Protein AF-A0A6S7LQH2-F1 (afdb_monomer)

Solvent-accessible surface area (backbone atoms only — not comparable to full-atom values): 7616 Å² total; per-residue (Å²): 109,76,66,59,51,53,63,61,58,74,65,65,66,91,71,70,66,38,78,51,48,76,85,55,57,55,81,71,47,86,79,43,96,67,54,96,90,60,82,55,52,32,38,32,42,38,46,70,55,36,28,47,53,33,38,42,34,72,71,69,32,61,36,50,78,70,71,58,50,64,55,56,56,50,31,55,54,34,40,76,75,69,67,47,74,76,68,92,87,40,64,72,56,35,55,48,49,53,50,49,16,52,54,45,41,49,66,35,43,36,102,82,72,48,70,50,86,78,73,69,96,48,64,47,79,48,117

Organism: Paramuricea clavata (NCBI:txid317549)

Foldseek 3Di:
DVQLCVLVVVVPDVWPWDWPCQPCPDPCCVVPPDDPPDTDIKIWGWLVRLLVVCCCCPPVNVCVVVVHALQNNVQVVCCVHPNDHDDPPPVVVSVVSVVSSVVSNVVQQDPVRDGDPPPPGDIDIDD

Structure (mmCIF, N/CA/C/O backbone):
data_AF-A0A6S7LQH2-F1
#
_entry.id   AF-A0A6S7LQH2-F1
#
loop_
_atom_site.group_PDB
_atom_site.id
_atom_site.type_symbol
_atom_site.label_atom_id
_atom_site.label_alt_id
_atom_site.label_comp_id
_atom_site.label_asym_id
_atom_site.label_entity_id
_atom_site.label_seq_id
_atom_site.pdbx_PDB_ins_code
_atom_site.Cartn_x
_atom_site.Cartn_y
_atom_site.Cartn_z
_atom_site.occupancy
_atom_site.B_iso_or_equiv
_atom_site.auth_seq_id
_atom_site.auth_comp_id
_atom_site.auth_asym_id
_atom_site.auth_atom_id
_atom_site.pdbx_PDB_model_num
ATOM 1 N N . MET A 1 1 ? 9.274 2.875 14.321 1.00 57.31 1 MET A N 1
ATOM 2 C CA . MET A 1 1 ? 8.583 3.968 13.587 1.00 57.31 1 MET A CA 1
ATOM 3 C C . MET A 1 1 ? 9.535 5.042 13.047 1.00 57.31 1 MET A C 1
ATOM 5 O O . MET A 1 1 ? 9.389 5.362 11.878 1.00 57.31 1 MET A O 1
ATOM 9 N N . SER A 1 2 ? 10.515 5.547 13.821 1.00 65.25 2 SER A N 1
ATOM 10 C CA . SER A 1 2 ? 11.522 6.551 13.379 1.00 65.25 2 SER A CA 1
ATOM 11 C C . SER A 1 2 ? 12.157 6.260 12.010 1.00 65.25 2 SER A C 1
ATOM 13 O O . SER A 1 2 ? 12.248 7.145 11.165 1.00 65.25 2 SER A O 1
ATOM 15 N N . ASP A 1 3 ? 12.573 5.017 11.770 1.00 74.12 3 ASP A N 1
ATOM 16 C CA . ASP A 1 3 ? 13.369 4.701 10.576 1.00 74.12 3 ASP A CA 1
ATOM 17 C C . ASP A 1 3 ? 12.500 4.504 9.329 1.00 74.12 3 ASP A C 1
ATOM 19 O O . ASP A 1 3 ? 12.913 4.848 8.226 1.00 74.12 3 ASP A O 1
ATOM 23 N N . ILE A 1 4 ? 11.246 4.071 9.518 1.00 73.94 4 ILE A N 1
A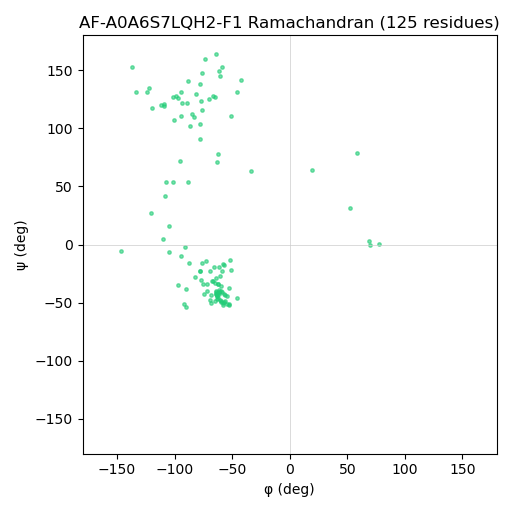TOM 24 C CA . ILE A 1 4 ? 10.221 4.035 8.463 1.00 73.94 4 ILE A CA 1
ATOM 25 C C . ILE A 1 4 ? 9.937 5.457 7.972 1.00 73.94 4 ILE A C 1
ATOM 27 O O . ILE A 1 4 ? 9.911 5.684 6.766 1.00 73.94 4 ILE A O 1
ATOM 31 N N . VAL A 1 5 ? 9.764 6.403 8.905 1.00 72.69 5 VAL A N 1
ATOM 32 C CA . VAL A 1 5 ? 9.515 7.823 8.603 1.00 72.69 5 VAL A CA 1
ATOM 33 C C . VAL A 1 5 ? 10.653 8.373 7.752 1.00 72.69 5 VAL A C 1
ATOM 35 O O . VAL A 1 5 ? 10.414 8.859 6.655 1.00 72.69 5 VAL A O 1
ATOM 38 N N . LYS A 1 6 ? 11.905 8.188 8.191 1.00 74.19 6 LYS A N 1
ATOM 39 C CA . LYS A 1 6 ? 13.084 8.640 7.439 1.00 74.19 6 LYS A CA 1
ATOM 40 C C . LYS A 1 6 ? 13.122 8.054 6.026 1.00 74.19 6 LYS A C 1
ATOM 42 O O . LYS A 1 6 ? 13.275 8.807 5.073 1.00 74.19 6 LYS A O 1
ATOM 47 N N . ILE A 1 7 ? 12.953 6.738 5.871 1.00 75.12 7 ILE A N 1
ATOM 48 C CA . ILE A 1 7 ? 13.009 6.074 4.555 1.00 75.12 7 ILE A CA 1
ATOM 49 C C . ILE A 1 7 ? 11.885 6.566 3.633 1.00 75.12 7 ILE A C 1
ATOM 51 O O . ILE A 1 7 ? 12.132 6.842 2.461 1.00 75.12 7 ILE A O 1
ATOM 55 N N . LEU A 1 8 ? 10.657 6.685 4.143 1.00 74.31 8 LEU A N 1
ATOM 56 C CA . LEU A 1 8 ? 9.503 7.087 3.338 1.00 74.31 8 LEU A CA 1
ATOM 57 C C . LEU A 1 8 ? 9.498 8.590 3.011 1.00 74.31 8 LEU A C 1
ATOM 59 O O . LEU A 1 8 ? 9.095 8.949 1.902 1.00 74.31 8 LEU A O 1
ATOM 63 N N . ASP A 1 9 ? 9.991 9.441 3.914 1.00 70.06 9 ASP A N 1
ATOM 64 C CA . ASP A 1 9 ? 10.060 10.897 3.731 1.00 70.06 9 ASP A CA 1
ATOM 65 C C . ASP A 1 9 ? 11.212 11.331 2.819 1.00 70.06 9 ASP A C 1
ATOM 67 O O . ASP A 1 9 ? 11.079 12.319 2.093 1.00 70.06 9 ASP A O 1
ATOM 71 N N . LEU A 1 10 ? 12.320 10.580 2.797 1.00 58.12 10 LEU A N 1
ATOM 72 C CA . LEU A 1 10 ? 13.503 10.884 1.982 1.00 58.12 10 LEU A CA 1
ATOM 73 C C . LEU A 1 10 ? 13.219 10.961 0.473 1.00 58.12 10 LEU A C 1
ATOM 75 O O . LEU A 1 10 ? 13.976 11.617 -0.239 1.00 58.12 10 LEU A O 1
ATOM 79 N N . GLN A 1 11 ? 12.151 10.331 -0.030 1.00 60.59 11 GLN A N 1
ATOM 80 C CA . GLN A 1 11 ? 11.829 10.355 -1.463 1.00 60.59 11 GLN A CA 1
ATOM 81 C C . GLN A 1 11 ? 10.590 11.170 -1.846 1.00 60.59 11 GLN A C 1
ATOM 83 O O . GLN A 1 11 ? 10.243 11.129 -3.024 1.00 60.59 11 GLN A O 1
ATOM 88 N N . LYS A 1 12 ? 9.937 11.890 -0.908 1.00 57.03 12 LYS A N 1
ATOM 89 C CA . LYS A 1 12 ? 8.738 12.744 -1.129 1.00 57.03 12 LYS A CA 1
ATOM 90 C C . LYS A 1 12 ? 7.978 12.416 -2.424 1.00 57.03 12 LYS A C 1
ATOM 92 O O . LYS A 1 12 ? 7.907 13.219 -3.351 1.00 57.03 12 LYS A O 1
ATOM 97 N N . VAL A 1 13 ? 7.419 11.211 -2.511 1.00 57.81 13 VAL A N 1
ATOM 98 C CA . VAL A 1 13 ? 6.462 10.924 -3.580 1.00 57.81 13 VAL A CA 1
ATOM 99 C C . VAL A 1 13 ? 5.261 11.827 -3.299 1.00 57.81 13 VAL A C 1
ATOM 101 O O . VAL A 1 13 ? 4.779 11.838 -2.165 1.00 57.81 13 VAL A O 1
ATOM 104 N N . GLU A 1 14 ? 4.814 12.618 -4.281 1.00 53.12 14 GLU A N 1
ATOM 105 C CA . GLU A 1 14 ? 3.592 13.438 -4.206 1.00 53.12 14 GLU A CA 1
ATOM 106 C C . GLU A 1 14 ? 2.372 12.513 -4.023 1.00 53.12 14 GLU A C 1
ATOM 108 O O . GLU A 1 14 ? 1.665 12.123 -4.956 1.00 53.12 14 GLU A O 1
ATOM 113 N N . ASN A 1 15 ? 2.193 12.049 -2.790 1.00 56.31 15 ASN A N 1
ATOM 114 C CA . ASN A 1 15 ? 1.330 10.938 -2.437 1.00 56.31 15 ASN A CA 1
ATOM 115 C C . ASN A 1 15 ? -0.087 11.444 -2.200 1.00 56.31 15 ASN A C 1
ATOM 117 O O . ASN A 1 15 ? -0.423 11.926 -1.125 1.00 56.31 15 ASN A O 1
ATOM 121 N N . HIS A 1 16 ? -0.944 11.240 -3.191 1.00 65.44 16 HIS A N 1
ATOM 122 C CA . HIS A 1 16 ? -2.384 11.426 -3.066 1.00 65.44 16 HIS A CA 1
ATOM 123 C C . HIS A 1 16 ? -3.035 10.125 -2.573 1.00 65.44 16 HIS A C 1
ATOM 125 O O . HIS A 1 16 ? -3.923 9.585 -3.236 1.00 65.44 16 HIS A O 1
ATOM 131 N N . ILE A 1 17 ? -2.565 9.562 -1.451 1.00 70.44 17 ILE A N 1
ATOM 132 C CA . ILE A 1 17 ? -3.372 8.538 -0.775 1.00 70.44 17 ILE A CA 1
ATOM 133 C C . ILE A 1 17 ? -4.611 9.252 -0.253 1.00 70.44 17 ILE A C 1
ATOM 135 O O . ILE A 1 17 ? -4.514 10.291 0.392 1.00 70.44 17 ILE A O 1
ATOM 139 N N . GLN A 1 18 ? -5.780 8.718 -0.575 1.00 70.94 18 GLN A N 1
ATOM 140 C CA . GLN A 1 18 ? -7.050 9.306 -0.174 1.00 70.94 18 GLN A CA 1
ATOM 141 C C . GLN A 1 18 ? -7.859 8.267 0.581 1.00 70.94 18 GLN A C 1
ATOM 143 O O . GLN A 1 18 ? -8.029 7.139 0.119 1.00 70.94 18 GLN A O 1
ATOM 148 N N . VAL A 1 19 ? -8.394 8.650 1.733 1.00 67.62 19 VAL A N 1
ATOM 149 C CA . VAL A 1 19 ? -9.446 7.870 2.380 1.00 67.62 19 VAL A CA 1
ATOM 150 C C . VAL A 1 19 ? -10.757 8.287 1.730 1.00 67.62 19 VAL A C 1
ATOM 152 O O . VAL A 1 19 ? -11.208 9.423 1.865 1.00 67.62 19 VAL A O 1
ATOM 155 N N . VAL A 1 20 ? -11.341 7.385 0.951 1.00 64.19 20 VAL A N 1
ATOM 156 C CA . VAL A 1 20 ? -12.622 7.619 0.300 1.00 64.19 20 VAL A CA 1
ATOM 157 C C . VAL A 1 20 ? -13.727 7.280 1.274 1.00 64.19 20 VAL A C 1
ATOM 159 O O . VAL A 1 20 ? -13.960 6.118 1.599 1.00 64.19 20 VAL A O 1
ATOM 162 N N . ASN A 1 21 ? -14.410 8.352 1.656 1.00 58.56 21 ASN A N 1
ATOM 163 C CA . ASN A 1 21 ? -15.718 8.384 2.279 1.00 58.56 21 ASN A CA 1
ATOM 164 C C . ASN A 1 21 ? -15.829 7.611 3.606 1.00 58.56 21 ASN A C 1
ATOM 166 O O . ASN A 1 21 ? -16.414 6.530 3.638 1.00 58.56 21 ASN A O 1
ATOM 170 N N . PRO A 1 22 ? -15.346 8.185 4.724 1.00 53.53 22 PRO A N 1
ATOM 171 C CA . PRO A 1 22 ? -15.585 7.621 6.055 1.00 53.53 22 PRO A CA 1
ATOM 172 C C . PRO A 1 22 ? -17.081 7.572 6.427 1.00 53.53 22 PRO A C 1
ATOM 174 O O . PRO A 1 22 ? -17.464 6.797 7.295 1.00 53.53 22 PRO A O 1
ATOM 177 N N . ASN A 1 23 ? -17.930 8.359 5.750 1.00 49.78 23 ASN A N 1
ATOM 178 C CA . ASN A 1 23 ? -19.370 8.456 6.016 1.00 49.78 23 ASN A CA 1
ATOM 179 C C . ASN A 1 23 ? -20.227 7.531 5.131 1.00 49.78 23 ASN A C 1
ATOM 181 O O . ASN A 1 23 ? -21.418 7.372 5.388 1.00 49.78 23 ASN A O 1
ATOM 185 N N . GLN A 1 24 ? -19.648 6.901 4.102 1.00 48.88 24 GLN A N 1
ATOM 186 C CA . GLN A 1 24 ? -20.276 5.782 3.395 1.00 48.88 24 GLN A CA 1
ATOM 187 C C . GLN A 1 24 ? -19.749 4.480 3.993 1.00 48.88 24 GLN A C 1
ATOM 189 O O . GLN A 1 24 ? -18.996 3.742 3.357 1.00 48.88 24 GLN A O 1
ATOM 194 N N . CYS A 1 25 ? -20.188 4.169 5.215 1.00 48.94 25 CYS A N 1
ATOM 195 C CA . CYS A 1 25 ? -20.267 2.776 5.634 1.00 48.94 25 CYS A CA 1
ATOM 196 C C . CYS A 1 25 ? -21.038 2.043 4.533 1.00 48.94 25 CYS A C 1
ATOM 198 O O . CYS A 1 25 ? -22.211 2.331 4.297 1.00 48.94 25 CYS A O 1
ATOM 200 N N . LEU A 1 26 ? -20.345 1.186 3.778 1.00 48.72 26 LEU A N 1
ATOM 201 C CA . LEU A 1 26 ? -20.924 0.446 2.662 1.00 48.72 26 LEU A CA 1
ATOM 202 C C . LEU A 1 26 ? -22.266 -0.142 3.117 1.00 48.72 26 LEU A C 1
ATOM 204 O O . LEU A 1 26 ? -22.311 -0.811 4.143 1.00 48.72 26 LEU A O 1
ATOM 208 N N . ASN A 1 27 ? -23.342 0.034 2.343 1.00 43.25 27 ASN A N 1
ATOM 209 C CA . ASN A 1 27 ? -24.651 -0.601 2.601 1.00 43.25 27 ASN A CA 1
ATOM 210 C C . ASN A 1 27 ? -24.558 -2.134 2.797 1.00 43.25 27 ASN A C 1
ATOM 212 O O . ASN A 1 27 ? -25.492 -2.772 3.273 1.00 43.25 27 ASN A O 1
ATOM 216 N N . TYR A 1 28 ? -23.414 -2.734 2.456 1.00 44.41 28 TYR A N 1
ATOM 217 C CA . TYR A 1 28 ? -23.050 -4.119 2.738 1.00 44.41 28 TYR A CA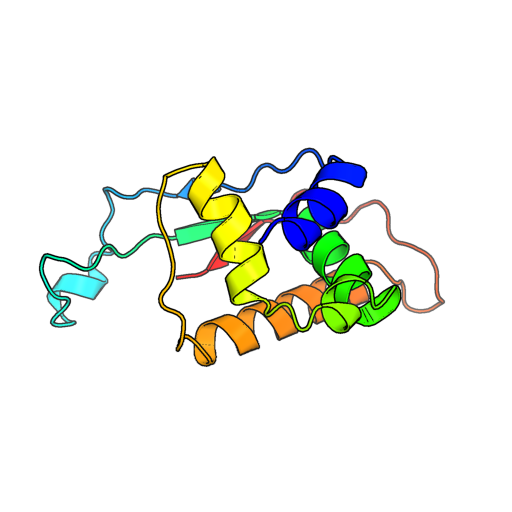 1
ATOM 218 C C . TYR A 1 28 ? -22.873 -4.437 4.243 1.00 44.41 28 TYR A C 1
ATOM 220 O O . TYR A 1 28 ? -22.953 -5.599 4.636 1.00 44.41 28 TYR A O 1
ATOM 228 N N . VAL A 1 29 ? -22.676 -3.420 5.090 1.00 45.66 29 VAL A N 1
ATOM 229 C CA . VAL A 1 29 ? -22.461 -3.532 6.546 1.00 45.66 29 VAL A CA 1
ATOM 230 C C . VAL A 1 29 ? -23.762 -3.771 7.311 1.00 45.66 29 VAL A C 1
ATOM 232 O O . VAL A 1 29 ? -23.732 -4.418 8.347 1.00 45.66 29 VAL A O 1
ATOM 235 N N . GLY A 1 30 ? -24.932 -3.411 6.769 1.00 46.19 30 GLY A N 1
ATOM 236 C CA . GLY A 1 30 ? -26.211 -3.804 7.382 1.00 46.19 30 GLY A CA 1
ATOM 237 C C . GLY A 1 30 ? -26.375 -5.328 7.537 1.00 46.19 30 GLY A C 1
ATOM 238 O O . GLY A 1 30 ? -27.200 -5.782 8.321 1.00 46.19 30 GLY A O 1
ATOM 239 N N . LYS A 1 31 ? -25.570 -6.122 6.810 1.00 49.91 31 LYS A N 1
ATOM 240 C CA . LYS A 1 31 ? -25.532 -7.592 6.881 1.00 49.91 31 LYS A CA 1
ATOM 241 C C . LYS A 1 31 ? -24.313 -8.164 7.618 1.00 49.91 31 LYS A C 1
ATOM 243 O O . LYS A 1 31 ? -24.253 -9.376 7.800 1.00 49.91 31 LYS A O 1
ATOM 248 N N . GLN A 1 32 ? -23.336 -7.346 8.012 1.00 48.62 32 GLN A N 1
ATOM 249 C CA . GLN A 1 32 ? -22.145 -7.796 8.737 1.00 48.62 32 GLN A CA 1
ATOM 250 C C . GLN A 1 32 ? -22.108 -7.090 10.092 1.00 48.62 32 GLN A C 1
ATOM 252 O O . GLN A 1 32 ? -22.038 -5.870 10.136 1.00 48.62 32 GLN A O 1
ATOM 257 N N . CYS A 1 33 ? -22.179 -7.851 11.188 1.00 53.53 33 CYS A N 1
ATOM 258 C CA . CYS A 1 33 ? -22.172 -7.365 12.573 1.00 53.53 33 CYS A CA 1
ATOM 259 C C . CYS A 1 33 ? -20.851 -6.658 12.941 1.00 53.53 33 CYS A C 1
ATOM 261 O O . CYS A 1 33 ? -20.026 -7.202 13.673 1.00 53.53 33 CYS A O 1
ATOM 263 N N . VAL A 1 34 ? -20.623 -5.466 12.398 1.00 57.75 34 VAL A N 1
ATOM 264 C CA . VAL A 1 34 ? -19.459 -4.626 12.681 1.00 57.75 34 VAL A CA 1
ATOM 265 C C . VAL A 1 34 ? -19.723 -3.874 13.987 1.00 57.75 34 VAL A C 1
ATOM 267 O O . VAL A 1 34 ? -20.790 -3.288 14.165 1.00 57.75 34 VAL A O 1
ATOM 270 N N . SER A 1 35 ? -18.771 -3.932 14.922 1.00 57.38 35 SER A N 1
ATOM 271 C CA . SER A 1 35 ? -18.869 -3.227 16.209 1.00 57.38 35 SER A CA 1
ATOM 272 C C . SER A 1 35 ? -18.951 -1.711 15.992 1.00 57.38 35 SER A C 1
ATOM 274 O O . SER A 1 35 ? -18.334 -1.195 15.062 1.00 57.38 35 SER A O 1
ATOM 276 N N . SER A 1 36 ? -19.638 -0.978 16.875 1.00 56.09 36 SER A N 1
ATOM 277 C CA . SER A 1 36 ? -19.731 0.494 16.842 1.00 56.09 36 SER A CA 1
ATOM 278 C C . SER A 1 36 ? -18.373 1.207 16.903 1.00 56.09 36 SER A C 1
ATOM 280 O O . SER A 1 36 ? -18.276 2.382 16.570 1.00 56.09 36 SER A O 1
ATOM 282 N N . GLU A 1 37 ? -17.321 0.499 17.313 1.00 60.03 37 GLU A N 1
ATOM 283 C CA . GLU A 1 37 ? -15.938 0.989 17.375 1.00 60.03 37 GLU A CA 1
ATOM 284 C C . GLU A 1 37 ? -15.138 0.735 16.084 1.00 60.03 37 GLU A C 1
ATOM 286 O O . GLU A 1 37 ? -13.960 1.085 15.993 1.00 60.03 37 GLU A O 1
ATOM 291 N N . GLN A 1 38 ? -15.733 0.076 15.087 1.00 58.09 38 GLN A N 1
ATOM 292 C CA . GLN A 1 38 ? -15.072 -0.295 13.840 1.00 58.09 38 GLN A CA 1
ATOM 293 C C . GLN A 1 38 ? -15.616 0.538 12.679 1.00 58.09 38 GLN A C 1
ATOM 295 O O . GLN A 1 38 ? -16.799 0.493 12.353 1.00 58.09 38 GLN A O 1
ATOM 300 N N . VAL A 1 39 ? -14.722 1.275 12.021 1.00 64.19 39 VAL A N 1
ATOM 301 C CA . VAL A 1 39 ? -15.043 2.090 10.845 1.00 64.19 39 VAL A CA 1
ATOM 302 C C . VAL A 1 39 ? -14.592 1.350 9.590 1.00 64.19 39 VAL A C 1
ATOM 304 O O . VAL A 1 39 ? -13.433 0.947 9.483 1.00 64.19 39 VAL A O 1
ATOM 307 N N . VAL A 1 40 ? -15.504 1.182 8.632 1.00 67.88 40 VAL A N 1
ATOM 308 C CA . VAL A 1 40 ? -15.186 0.654 7.300 1.00 67.88 40 VAL A CA 1
ATOM 309 C C . VAL A 1 40 ? -14.922 1.833 6.377 1.00 67.88 40 VAL A C 1
ATOM 311 O O . VAL A 1 40 ? -15.786 2.684 6.193 1.00 67.88 40 VAL A O 1
ATOM 314 N N . PHE A 1 41 ? -13.738 1.877 5.778 1.00 66.81 41 PHE A N 1
ATOM 315 C CA . PHE A 1 41 ? -13.347 2.931 4.849 1.00 66.81 41 PHE A CA 1
ATOM 316 C C . PHE A 1 41 ? -12.632 2.334 3.643 1.00 66.81 41 PHE A C 1
ATOM 318 O O . PHE A 1 41 ? -12.018 1.271 3.725 1.00 66.81 41 PHE A O 1
ATOM 325 N N . THR A 1 42 ? -12.708 3.024 2.508 1.00 76.06 42 THR A N 1
ATOM 326 C CA . THR A 1 42 ? -11.956 2.634 1.314 1.00 76.06 42 THR A CA 1
ATOM 327 C C . THR A 1 42 ? -10.697 3.475 1.213 1.00 76.06 42 THR A C 1
ATOM 329 O O . THR A 1 42 ? -10.771 4.700 1.215 1.00 76.06 42 THR A O 1
ATOM 332 N N . VAL A 1 43 ? -9.535 2.844 1.064 1.00 78.50 43 VAL A N 1
ATOM 333 C CA . VAL A 1 43 ? -8.287 3.570 0.789 1.00 78.50 43 VAL A CA 1
ATOM 334 C C . VAL A 1 43 ? -8.005 3.552 -0.701 1.00 78.50 43 VAL A C 1
ATOM 336 O O . VAL A 1 43 ? -7.938 2.485 -1.313 1.00 78.50 43 VAL A O 1
ATOM 339 N N . ARG A 1 44 ? -7.812 4.740 -1.266 1.00 80.12 44 ARG A N 1
ATOM 340 C CA . ARG A 1 44 ? -7.348 4.984 -2.626 1.00 80.12 44 ARG A CA 1
ATOM 341 C C . ARG A 1 44 ? -5.840 5.173 -2.618 1.00 80.12 44 ARG A C 1
ATOM 343 O O . ARG A 1 44 ? -5.350 6.180 -2.114 1.00 80.12 44 ARG A O 1
ATOM 350 N N . ILE A 1 45 ? -5.113 4.210 -3.184 1.00 83.38 45 ILE A N 1
ATOM 351 C CA . ILE A 1 45 ? -3.648 4.262 -3.283 1.00 83.38 45 ILE A CA 1
ATOM 352 C C . ILE A 1 45 ? -3.240 4.432 -4.753 1.00 83.38 45 ILE A C 1
ATOM 354 O O . ILE A 1 45 ? -3.572 3.567 -5.576 1.00 83.38 45 ILE A O 1
ATOM 358 N N . PRO A 1 46 ? -2.526 5.517 -5.105 1.00 82.12 46 PRO A N 1
ATOM 359 C CA . PRO A 1 46 ? -1.980 5.700 -6.444 1.00 82.12 46 PRO A CA 1
ATOM 360 C C . PRO A 1 46 ? -0.990 4.593 -6.821 1.00 82.12 46 PRO A C 1
ATOM 362 O O . PRO A 1 46 ? -0.196 4.129 -6.000 1.00 82.12 46 PRO A O 1
ATOM 365 N N . TYR A 1 47 ? -0.973 4.205 -8.097 1.00 81.75 47 TYR A N 1
ATOM 366 C CA . TYR A 1 47 ? -0.038 3.187 -8.593 1.00 81.75 47 TYR A CA 1
ATOM 367 C C . TYR A 1 47 ? 1.432 3.588 -8.399 1.00 81.75 47 TYR A C 1
ATOM 369 O O . TYR A 1 47 ? 2.264 2.739 -8.080 1.00 81.75 47 TYR A O 1
ATOM 377 N N . ILE A 1 48 ? 1.759 4.877 -8.532 1.00 80.19 48 ILE A N 1
ATOM 378 C CA . ILE A 1 48 ? 3.116 5.375 -8.279 1.00 80.19 48 ILE A CA 1
ATOM 379 C C . ILE A 1 48 ? 3.560 5.091 -6.836 1.00 80.19 48 ILE A C 1
ATOM 381 O O . ILE A 1 48 ? 4.684 4.643 -6.617 1.00 80.19 48 ILE A O 1
ATOM 385 N N . THR A 1 49 ? 2.650 5.244 -5.873 1.00 83.31 49 THR A N 1
ATOM 386 C CA . THR A 1 49 ? 2.890 4.979 -4.454 1.00 83.31 49 THR A CA 1
ATOM 387 C C . THR A 1 49 ? 3.083 3.485 -4.193 1.00 83.31 49 THR A C 1
ATOM 389 O O . THR A 1 49 ? 4.041 3.099 -3.530 1.00 83.31 49 THR A O 1
ATOM 392 N N . LEU A 1 50 ? 2.255 2.619 -4.791 1.00 85.19 50 LEU A N 1
ATOM 393 C CA . LEU A 1 50 ? 2.422 1.158 -4.687 1.00 85.19 50 LEU A CA 1
ATOM 394 C C . LEU A 1 50 ? 3.755 0.681 -5.280 1.00 85.19 50 LEU A C 1
ATOM 396 O O . LEU A 1 50 ? 4.430 -0.176 -4.707 1.00 85.19 50 LEU A O 1
ATOM 400 N N . ARG A 1 51 ? 4.162 1.251 -6.420 1.00 84.31 51 ARG A N 1
ATOM 401 C CA . ARG A 1 51 ? 5.463 0.965 -7.039 1.00 84.31 51 ARG A CA 1
ATOM 402 C C . ARG A 1 51 ? 6.615 1.415 -6.142 1.00 84.31 51 ARG A C 1
ATOM 404 O O . ARG A 1 51 ? 7.607 0.698 -6.016 1.00 84.31 51 ARG A O 1
ATOM 411 N N . TYR A 1 52 ? 6.496 2.598 -5.549 1.00 83.12 52 TYR A N 1
ATOM 412 C CA . TYR A 1 52 ? 7.487 3.123 -4.621 1.00 83.12 52 TYR A CA 1
ATOM 413 C C . TYR A 1 52 ? 7.653 2.200 -3.410 1.00 83.12 52 TYR A C 1
ATOM 415 O O . TYR A 1 52 ? 8.762 1.743 -3.145 1.00 83.12 52 TYR A O 1
ATOM 423 N N . TRP A 1 53 ? 6.554 1.801 -2.764 1.00 86.69 53 TRP A N 1
ATOM 424 C CA . TRP A 1 53 ? 6.606 0.860 -1.641 1.00 86.69 53 TRP A CA 1
ATOM 425 C C . TRP A 1 53 ? 7.238 -0.473 -2.039 1.00 86.69 53 TRP A C 1
ATOM 427 O O . TRP A 1 53 ? 8.053 -1.018 -1.295 1.00 86.69 53 TRP A O 1
ATOM 437 N N . TYR A 1 54 ? 6.911 -0.981 -3.233 1.00 86.69 54 TYR A N 1
ATOM 438 C CA . TYR A 1 54 ? 7.579 -2.155 -3.791 1.00 86.69 54 TYR A CA 1
ATOM 439 C C . TYR A 1 54 ? 9.089 -1.972 -3.912 1.00 86.69 54 TYR A C 1
ATOM 441 O O . TYR A 1 54 ? 9.853 -2.873 -3.577 1.00 86.69 54 TYR A O 1
ATOM 449 N N . THR A 1 55 ? 9.522 -0.802 -4.363 1.00 83.00 55 THR A N 1
ATOM 450 C CA . THR A 1 55 ? 10.934 -0.507 -4.587 1.00 83.00 55 THR A CA 1
ATOM 451 C C . THR A 1 55 ? 11.676 -0.438 -3.252 1.00 83.00 55 THR A C 1
ATOM 453 O O . THR A 1 55 ? 12.613 -1.205 -3.056 1.00 83.00 55 THR A O 1
ATOM 456 N N . CYS A 1 56 ? 11.170 0.321 -2.276 1.00 81.38 56 CYS A N 1
ATOM 457 C CA . CYS A 1 56 ? 11.773 0.423 -0.942 1.00 81.38 56 CYS A CA 1
ATOM 458 C C . CYS A 1 56 ? 11.798 -0.899 -0.171 1.00 81.38 56 CYS A C 1
ATOM 460 O O . CYS A 1 56 ? 12.715 -1.137 0.613 1.00 81.38 56 CYS A O 1
ATOM 462 N N . LYS A 1 57 ? 10.782 -1.751 -0.347 1.00 82.88 57 LYS A N 1
ATOM 463 C CA . LYS A 1 57 ? 10.670 -3.000 0.410 1.00 82.88 57 LYS A CA 1
ATOM 464 C C . LYS A 1 57 ? 11.315 -4.189 -0.284 1.00 82.88 57 LYS A C 1
ATOM 466 O O . LYS A 1 57 ? 12.099 -4.888 0.339 1.00 82.88 57 LYS A O 1
ATOM 471 N N . ALA A 1 58 ? 10.995 -4.436 -1.550 1.00 75.69 58 ALA A N 1
ATOM 472 C CA . ALA A 1 58 ? 11.406 -5.652 -2.247 1.00 75.69 58 ALA A CA 1
ATOM 473 C C . ALA A 1 58 ? 12.668 -5.477 -3.101 1.00 75.69 58 ALA A C 1
ATOM 475 O O . ALA A 1 58 ? 13.439 -6.424 -3.212 1.00 75.69 58 ALA A O 1
ATOM 476 N N . LYS A 1 59 ? 12.875 -4.304 -3.717 1.00 68.19 59 LYS A N 1
ATOM 477 C CA . LYS A 1 59 ? 13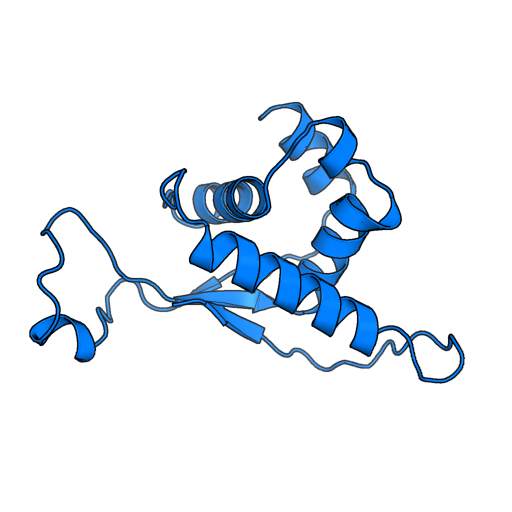.998 -4.086 -4.645 1.00 68.19 59 LYS A CA 1
ATOM 478 C C . LYS A 1 59 ? 15.249 -3.571 -3.935 1.00 68.19 59 LYS A C 1
ATOM 480 O O . LYS A 1 59 ? 16.302 -4.183 -4.048 1.00 68.19 59 LYS A O 1
ATOM 485 N N . ASP A 1 60 ? 15.106 -2.482 -3.189 1.00 72.62 60 ASP A N 1
ATOM 486 C CA . ASP A 1 60 ? 16.202 -1.839 -2.460 1.00 72.62 60 ASP A CA 1
ATOM 487 C C . ASP A 1 60 ? 16.379 -2.458 -1.066 1.00 72.62 60 ASP A C 1
ATOM 489 O O . ASP A 1 60 ? 17.396 -2.263 -0.409 1.00 72.62 60 ASP A O 1
ATOM 493 N N . GLY A 1 61 ? 15.374 -3.206 -0.595 1.00 74.81 61 GLY A N 1
ATOM 494 C CA . GLY A 1 61 ? 15.419 -3.944 0.666 1.00 74.81 61 GLY A CA 1
ATOM 495 C C . GLY A 1 61 ? 15.415 -3.074 1.926 1.00 74.81 61 GLY A C 1
ATOM 496 O O . GLY A 1 61 ? 15.392 -3.624 3.021 1.00 74.81 61 GLY A O 1
ATOM 497 N N . LEU A 1 62 ? 15.388 -1.745 1.809 1.00 80.12 62 LEU A N 1
ATOM 498 C CA . LEU A 1 62 ? 15.457 -0.799 2.929 1.00 80.12 62 LEU A CA 1
ATOM 499 C C . LEU A 1 62 ? 14.378 -1.056 3.988 1.00 80.12 62 LEU A C 1
ATOM 501 O O . LEU A 1 62 ? 14.667 -1.084 5.179 1.00 80.12 62 LEU A O 1
ATOM 505 N N . LEU A 1 63 ? 13.134 -1.302 3.567 1.00 78.94 63 LEU A N 1
ATOM 506 C CA . LEU A 1 63 ? 12.047 -1.602 4.508 1.00 78.94 63 LEU A CA 1
ATOM 507 C C . LEU A 1 63 ? 12.102 -3.048 5.029 1.00 78.94 63 LEU A C 1
ATOM 509 O O . LEU A 1 63 ? 11.605 -3.312 6.121 1.00 78.94 63 LEU A O 1
ATOM 513 N N . ASN A 1 64 ? 12.740 -3.971 4.300 1.00 79.88 64 ASN A N 1
ATOM 514 C CA . ASN A 1 64 ? 13.007 -5.320 4.808 1.00 79.88 64 ASN A CA 1
ATOM 515 C C . ASN A 1 64 ? 14.104 -5.314 5.884 1.00 79.88 64 ASN A C 1
ATOM 517 O O . ASN A 1 64 ? 14.003 -6.081 6.832 1.00 79.88 64 ASN A O 1
ATOM 521 N N . GLN A 1 65 ? 15.112 -4.438 5.783 1.00 81.06 65 GLN A N 1
ATOM 522 C CA . GLN A 1 65 ? 16.195 -4.328 6.775 1.00 81.06 65 GLN A CA 1
ATOM 523 C C . GLN A 1 65 ? 15.687 -3.967 8.176 1.00 81.06 65 GLN A C 1
ATOM 525 O O . GLN A 1 65 ? 16.302 -4.336 9.171 1.00 81.06 65 GLN A O 1
ATOM 530 N N . ILE A 1 66 ? 14.548 -3.279 8.253 1.00 82.75 66 ILE A N 1
ATOM 531 C CA . ILE A 1 66 ? 13.896 -2.894 9.508 1.00 82.75 66 ILE A CA 1
ATOM 532 C C . ILE A 1 66 ? 12.653 -3.741 9.823 1.00 82.75 66 ILE A C 1
ATOM 534 O O . ILE A 1 66 ? 11.840 -3.337 10.650 1.00 82.75 66 ILE A O 1
ATOM 538 N N . ASN A 1 67 ? 12.478 -4.890 9.155 1.00 82.94 67 ASN A N 1
ATOM 539 C CA . ASN A 1 67 ? 11.335 -5.798 9.321 1.00 82.94 67 ASN A CA 1
ATOM 540 C C . ASN A 1 67 ? 9.952 -5.122 9.198 1.00 82.94 67 ASN A C 1
ATOM 542 O O . ASN A 1 67 ? 8.986 -5.557 9.817 1.00 82.94 67 ASN A O 1
ATOM 546 N N . CYS A 1 68 ? 9.835 -4.071 8.382 1.00 84.00 68 CYS A N 1
ATOM 547 C CA . CYS A 1 6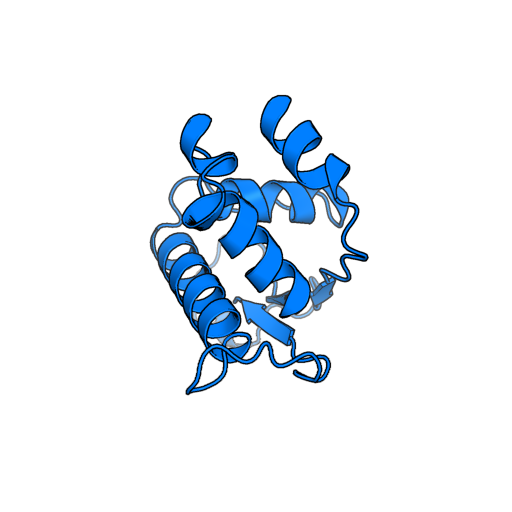8 ? 8.599 -3.301 8.246 1.00 84.00 68 CYS A CA 1
ATOM 548 C C . CYS A 1 68 ? 7.572 -4.044 7.376 1.00 84.00 68 CYS A C 1
ATOM 550 O O . CYS A 1 68 ? 7.841 -4.375 6.215 1.00 84.00 68 CYS A O 1
ATOM 552 N N . SER A 1 69 ? 6.375 -4.290 7.909 1.00 88.00 69 SER A N 1
ATOM 553 C CA . SER A 1 69 ? 5.214 -4.896 7.234 1.00 88.00 69 SER A CA 1
ATOM 554 C C . SER A 1 69 ? 4.538 -3.941 6.235 1.00 88.00 69 SER A C 1
ATOM 556 O O . SER A 1 69 ? 4.730 -2.727 6.266 1.00 88.00 69 SER A O 1
ATOM 558 N N . TRP A 1 70 ? 3.760 -4.469 5.284 1.00 87.44 70 TRP A N 1
ATOM 559 C CA . TRP A 1 70 ? 3.000 -3.625 4.347 1.00 87.44 70 TRP A CA 1
ATOM 560 C C . TRP A 1 70 ? 1.891 -2.841 5.059 1.00 87.44 70 TRP A C 1
ATOM 562 O O . TRP A 1 70 ? 1.594 -1.713 4.663 1.00 87.44 70 TRP A O 1
ATOM 572 N N . ILE A 1 71 ? 1.317 -3.407 6.123 1.00 88.25 71 ILE A N 1
ATOM 573 C CA . ILE A 1 71 ? 0.368 -2.730 7.009 1.00 88.25 71 ILE A CA 1
ATOM 574 C C . ILE A 1 71 ? 1.022 -1.562 7.743 1.00 88.25 71 ILE A C 1
ATOM 576 O O . ILE A 1 71 ? 0.403 -0.507 7.829 1.00 88.25 71 ILE A O 1
ATOM 580 N N . GLU A 1 72 ? 2.258 -1.688 8.228 1.00 87.56 72 GLU A N 1
ATOM 581 C CA . GLU A 1 72 ? 2.964 -0.564 8.863 1.00 87.56 72 GLU A CA 1
ATOM 582 C C . GLU A 1 72 ? 3.226 0.582 7.886 1.00 87.56 72 GLU A C 1
ATOM 584 O O . GLU A 1 72 ? 3.025 1.744 8.246 1.00 87.56 72 GLU A O 1
ATOM 589 N N . ILE A 1 73 ? 3.587 0.268 6.636 1.00 87.25 73 ILE A N 1
ATOM 590 C CA . ILE A 1 73 ? 3.704 1.276 5.574 1.00 87.25 73 ILE A CA 1
ATOM 591 C C . ILE A 1 73 ? 2.353 1.968 5.365 1.00 87.25 73 ILE A C 1
ATOM 593 O O . ILE A 1 73 ? 2.288 3.192 5.353 1.00 87.25 73 ILE A O 1
ATOM 597 N N . LEU A 1 74 ? 1.258 1.215 5.232 1.00 86.19 74 LEU A N 1
ATOM 598 C CA . LEU A 1 74 ? -0.068 1.801 5.025 1.00 86.19 74 LEU A CA 1
ATOM 599 C C . LEU A 1 74 ? -0.528 2.639 6.232 1.00 86.19 74 LEU A C 1
ATOM 601 O O . LEU A 1 74 ? -1.029 3.747 6.051 1.00 86.19 74 LEU A O 1
ATOM 605 N N . ASN A 1 75 ? -0.311 2.150 7.453 1.00 86.75 75 ASN A N 1
ATOM 606 C CA . ASN A 1 75 ? -0.645 2.849 8.693 1.00 86.75 75 ASN A CA 1
ATOM 607 C C . ASN A 1 75 ? 0.131 4.156 8.853 1.00 86.75 75 ASN A C 1
ATOM 609 O O . ASN A 1 75 ? -0.436 5.118 9.365 1.00 86.75 75 ASN A O 1
ATOM 613 N N . TYR A 1 76 ? 1.383 4.221 8.385 1.00 84.94 76 TYR A N 1
ATOM 614 C CA . TYR A 1 76 ? 2.136 5.473 8.349 1.00 84.94 76 TYR A CA 1
ATOM 615 C C . TYR A 1 76 ? 1.360 6.557 7.591 1.00 84.94 76 TYR A C 1
ATOM 617 O O . TYR A 1 76 ? 1.105 7.625 8.140 1.00 84.94 76 TYR A O 1
ATOM 625 N N . TYR A 1 77 ? 0.898 6.263 6.373 1.00 82.19 77 TYR A N 1
ATOM 626 C CA . TYR A 1 77 ? 0.151 7.235 5.570 1.00 82.19 77 TYR A CA 1
ATOM 627 C C . TYR A 1 77 ? -1.260 7.502 6.102 1.00 82.19 77 TYR A C 1
ATOM 629 O O . TYR A 1 77 ? -1.698 8.650 6.109 1.00 82.19 77 TYR A O 1
ATOM 637 N N . LEU A 1 78 ? -1.976 6.475 6.570 1.00 80.44 78 LEU A N 1
ATOM 638 C CA . LEU A 1 78 ? -3.320 6.658 7.130 1.00 80.44 78 LEU A CA 1
ATOM 639 C C . LEU A 1 78 ? -3.313 7.560 8.367 1.00 80.44 78 LEU A C 1
ATOM 641 O O . LEU A 1 78 ? -4.195 8.416 8.494 1.00 80.44 78 LEU A O 1
ATOM 645 N N . ASN A 1 79 ? -2.294 7.422 9.220 1.00 80.69 79 ASN A N 1
ATOM 646 C CA . ASN A 1 79 ? -2.124 8.268 10.393 1.00 80.69 79 ASN A CA 1
ATOM 647 C C . ASN A 1 79 ? -1.902 9.738 9.996 1.00 80.69 79 ASN A C 1
ATOM 649 O O . ASN A 1 79 ? -2.552 10.617 10.550 1.00 80.69 79 ASN A O 1
ATOM 653 N N . GLN A 1 80 ? -1.077 10.000 8.974 1.00 77.69 80 GLN A N 1
ATOM 654 C CA . GLN A 1 80 ? -0.829 11.361 8.471 1.00 77.69 80 GLN A CA 1
ATOM 655 C C . GLN A 1 80 ? -2.076 12.024 7.863 1.00 77.69 80 GLN A C 1
ATOM 657 O O . GLN A 1 80 ? -2.231 13.238 7.944 1.00 77.69 80 GLN A O 1
ATOM 662 N N . ILE A 1 81 ? -2.961 11.244 7.234 1.00 74.62 81 ILE A N 1
ATOM 663 C CA . ILE A 1 81 ? -4.116 11.781 6.491 1.00 74.62 81 ILE A CA 1
ATOM 664 C C . ILE A 1 81 ? -5.356 11.933 7.375 1.00 74.62 81 ILE A C 1
ATOM 666 O O . ILE A 1 81 ? -6.148 12.852 7.184 1.00 74.62 81 ILE A O 1
ATOM 670 N N . SER A 1 82 ? -5.576 10.987 8.285 1.00 69.69 82 SER A N 1
ATOM 671 C CA . SER A 1 82 ? -6.895 10.784 8.901 1.00 69.69 82 SER A CA 1
ATOM 672 C C . SER A 1 82 ? -6.860 10.308 10.351 1.00 69.69 82 SER A C 1
ATOM 674 O O . SER A 1 82 ? -7.913 10.170 10.963 1.00 69.69 82 SER A O 1
ATOM 676 N N . GLY A 1 83 ? -5.677 10.011 10.899 1.00 71.44 83 GLY A N 1
ATOM 677 C CA . GLY A 1 83 ? -5.539 9.422 12.235 1.00 71.44 83 GLY A CA 1
ATOM 678 C C . GLY A 1 83 ? -6.044 7.975 12.355 1.00 71.44 83 GLY A C 1
ATOM 679 O O . GLY A 1 83 ? -6.014 7.410 13.446 1.00 71.44 83 GLY A O 1
ATOM 680 N N . TYR A 1 84 ? -6.496 7.344 11.263 1.00 75.25 84 TYR A N 1
ATOM 681 C CA . TYR A 1 84 ? -6.917 5.943 11.276 1.00 75.25 84 TYR A CA 1
ATOM 682 C C . TYR A 1 84 ? -5.718 4.987 11.307 1.00 75.25 84 TYR A C 1
ATOM 684 O O . TYR A 1 84 ? -4.678 5.234 10.694 1.00 75.25 84 TYR A O 1
ATOM 692 N N . LYS A 1 85 ? -5.903 3.840 11.970 1.00 80.69 85 LYS A N 1
ATOM 693 C CA . LYS A 1 85 ? -4.939 2.735 12.013 1.00 80.69 85 LYS A CA 1
ATOM 694 C C . LYS A 1 85 ? -5.656 1.410 11.757 1.00 80.69 85 LYS A C 1
ATOM 696 O O . LYS A 1 85 ? -6.661 1.096 12.392 1.00 80.69 85 LYS A O 1
ATOM 701 N N . ILE A 1 86 ? -5.114 0.612 10.847 1.00 79.81 86 ILE A N 1
ATOM 702 C CA . ILE A 1 86 ? -5.498 -0.784 10.642 1.00 79.81 86 ILE A CA 1
ATOM 703 C C . ILE A 1 86 ? -4.843 -1.630 11.739 1.00 79.81 86 ILE A C 1
ATOM 705 O O . ILE A 1 86 ? -3.677 -1.420 12.087 1.00 79.81 86 ILE A O 1
ATOM 709 N N . ARG A 1 87 ? -5.594 -2.592 12.288 1.00 79.69 87 ARG A N 1
ATOM 710 C CA . ARG A 1 87 ? -5.107 -3.515 13.324 1.00 79.69 87 ARG A CA 1
ATOM 711 C C . ARG A 1 87 ? -3.897 -4.323 12.836 1.00 79.69 87 ARG A C 1
ATOM 713 O O . ARG A 1 87 ? -3.746 -4.592 11.649 1.00 79.69 87 ARG A O 1
ATOM 720 N N . GLU A 1 88 ? -3.057 -4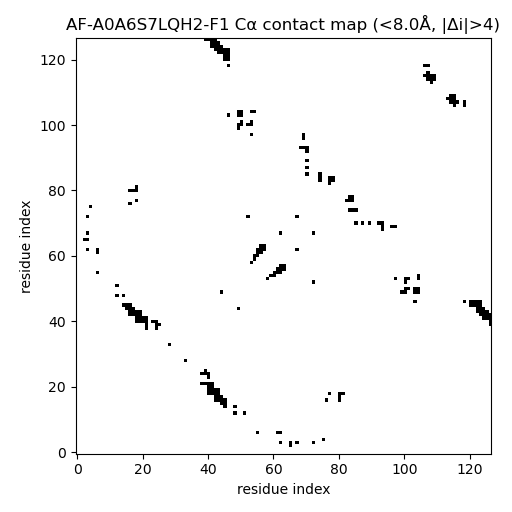.736 13.779 1.00 65.44 88 GLU A N 1
ATOM 721 C CA . GLU A 1 88 ? -1.761 -5.370 13.491 1.00 65.44 88 GLU A CA 1
ATOM 722 C C . GLU A 1 88 ? -1.898 -6.778 12.880 1.00 65.44 88 GLU A C 1
ATOM 724 O O . GLU A 1 88 ? -1.056 -7.188 12.090 1.00 65.44 88 GLU A O 1
ATOM 729 N N . ASN A 1 89 ? -3.028 -7.462 13.098 1.00 68.56 89 ASN A N 1
ATOM 730 C CA . ASN A 1 89 ? -3.286 -8.813 12.582 1.00 68.56 89 ASN A CA 1
ATOM 731 C C . ASN A 1 89 ? -4.189 -8.810 11.337 1.00 68.56 89 ASN A C 1
ATOM 733 O O . ASN A 1 89 ? -5.233 -9.463 11.295 1.00 68.56 89 ASN A O 1
ATOM 737 N N . CYS A 1 90 ? -3.807 -8.050 10.310 1.00 78.12 90 CYS A N 1
ATOM 738 C CA . CYS A 1 90 ? -4.555 -7.952 9.053 1.00 78.12 90 CYS A CA 1
ATOM 739 C C . CYS A 1 90 ? -3.853 -8.672 7.888 1.00 78.12 90 CYS A C 1
ATOM 741 O O . CYS A 1 90 ? -3.664 -8.096 6.816 1.00 78.12 90 CYS A O 1
ATOM 743 N N . GLU A 1 91 ? -3.527 -9.958 8.064 1.00 80.94 91 GLU A N 1
ATOM 744 C CA . GLU A 1 91 ? -2.804 -10.790 7.078 1.00 80.94 91 GLU A CA 1
ATOM 745 C C . GLU A 1 91 ? -3.438 -10.781 5.679 1.00 80.94 91 GLU A C 1
ATOM 747 O O . GLU A 1 91 ? -2.751 -10.747 4.656 1.00 80.94 91 GLU A O 1
ATOM 752 N N . ARG A 1 92 ? -4.774 -10.756 5.610 1.00 82.50 92 ARG A N 1
ATOM 753 C CA . ARG A 1 92 ? -5.497 -10.673 4.335 1.00 82.50 92 ARG A CA 1
ATOM 754 C C . ARG A 1 92 ? -5.194 -9.371 3.590 1.00 82.50 92 ARG A C 1
ATOM 756 O O . ARG A 1 92 ? -5.033 -9.392 2.366 1.00 82.50 92 ARG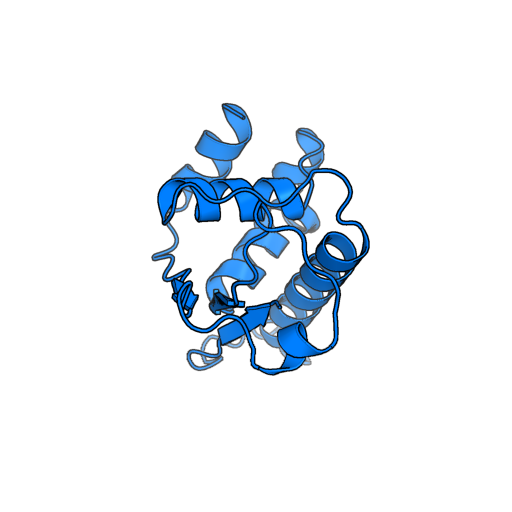 A O 1
ATOM 763 N N . ILE A 1 93 ? -5.133 -8.251 4.310 1.00 83.56 93 ILE A N 1
ATOM 764 C CA . ILE A 1 93 ? -4.824 -6.933 3.745 1.00 83.56 93 ILE A CA 1
ATOM 765 C C . ILE A 1 93 ? -3.329 -6.856 3.419 1.00 83.56 93 ILE A C 1
ATOM 767 O O . 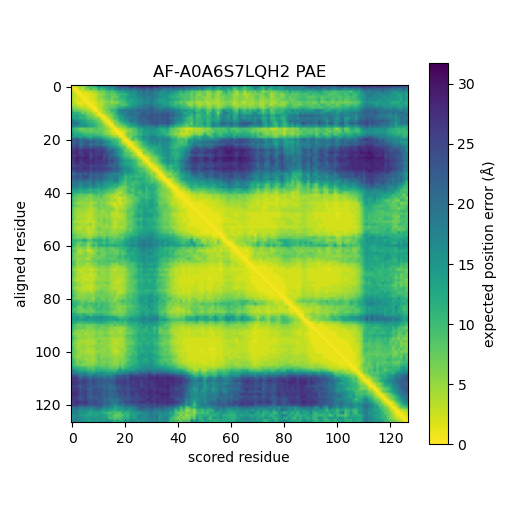ILE A 1 93 ? -2.992 -6.440 2.314 1.00 83.56 93 ILE A O 1
ATOM 771 N N . GLU A 1 94 ? -2.455 -7.357 4.296 1.00 87.25 94 GLU A N 1
ATOM 772 C CA . GLU A 1 94 ? -1.006 -7.492 4.065 1.00 87.25 94 GLU A CA 1
ATOM 773 C C . GLU A 1 94 ? -0.726 -8.239 2.746 1.00 87.25 94 GLU A C 1
ATOM 775 O O . GLU A 1 94 ? -0.042 -7.735 1.851 1.00 87.25 94 GLU A O 1
ATOM 780 N N . GLY A 1 95 ? -1.327 -9.420 2.565 1.00 85.62 95 GLY A N 1
ATOM 781 C CA . GLY A 1 95 ? -1.172 -10.225 1.353 1.00 85.62 95 GLY A CA 1
ATOM 782 C C . GLY A 1 95 ? -1.788 -9.581 0.107 1.00 85.62 95 GLY A C 1
ATOM 783 O O . GLY A 1 95 ? -1.283 -9.758 -1.008 1.00 85.62 95 GLY A O 1
ATOM 784 N N . ARG A 1 96 ? -2.874 -8.812 0.256 1.00 87.62 96 ARG A N 1
ATOM 785 C CA . ARG A 1 96 ? -3.462 -8.033 -0.848 1.00 87.62 96 ARG A CA 1
ATOM 786 C C . ARG A 1 96 ? -2.541 -6.883 -1.255 1.00 87.62 96 ARG A C 1
ATOM 788 O O . ARG A 1 96 ? -2.257 -6.759 -2.443 1.00 87.62 96 ARG A O 1
ATOM 795 N N . LEU A 1 97 ? -2.034 -6.108 -0.297 1.00 88.38 97 LEU A N 1
ATOM 796 C CA . LEU A 1 97 ? -1.079 -5.020 -0.523 1.00 88.38 97 LEU A CA 1
ATOM 797 C C . LEU A 1 97 ? 0.181 -5.526 -1.211 1.00 88.38 97 LEU A C 1
ATOM 799 O O . LEU A 1 97 ? 0.544 -5.002 -2.261 1.00 88.38 97 LEU A O 1
ATOM 803 N N . ARG A 1 98 ? 0.786 -6.601 -0.693 1.00 89.75 98 ARG A N 1
ATOM 804 C CA . ARG A 1 98 ? 1.955 -7.235 -1.313 1.00 89.75 98 ARG A CA 1
ATOM 805 C C . ARG A 1 98 ? 1.699 -7.561 -2.785 1.00 89.75 98 ARG A C 1
ATOM 807 O O . ARG A 1 98 ? 2.485 -7.169 -3.642 1.00 89.75 98 ARG A O 1
ATOM 814 N N . ARG A 1 99 ? 0.591 -8.249 -3.092 1.00 87.69 99 ARG A N 1
ATOM 815 C CA . ARG A 1 99 ? 0.237 -8.618 -4.474 1.00 87.69 99 ARG A CA 1
ATOM 816 C C . ARG A 1 99 ? 0.029 -7.395 -5.362 1.00 87.69 99 ARG A C 1
ATOM 818 O O . ARG A 1 99 ? 0.522 -7.394 -6.485 1.00 87.69 99 ARG A O 1
ATOM 825 N N . LEU A 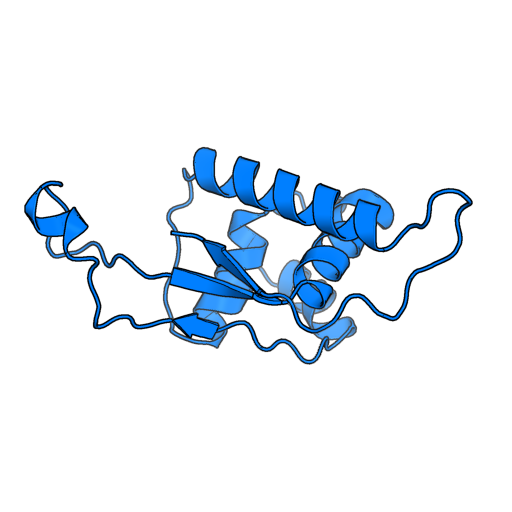1 100 ? -0.656 -6.366 -4.868 1.00 86.94 100 LEU A N 1
ATOM 826 C CA . LEU A 1 100 ? -0.883 -5.125 -5.611 1.00 86.94 100 LEU A CA 1
ATOM 827 C C . LEU A 1 100 ? 0.430 -4.395 -5.907 1.00 86.94 100 LEU A C 1
ATOM 829 O O . LEU A 1 100 ? 0.662 -4.024 -7.054 1.00 86.94 100 LEU A O 1
ATOM 833 N N . CYS A 1 101 ? 1.308 -4.255 -4.913 1.00 88.12 101 CYS A N 1
ATOM 834 C CA . CYS A 1 101 ? 2.644 -3.688 -5.079 1.00 88.12 101 CYS A CA 1
ATOM 835 C C . CYS A 1 101 ? 3.444 -4.446 -6.151 1.00 88.12 101 CYS A C 1
ATOM 837 O O . CYS A 1 101 ? 3.954 -3.821 -7.080 1.00 88.12 101 CYS A O 1
ATOM 839 N N . CYS A 1 102 ? 3.482 -5.785 -6.086 1.00 86.31 102 CYS A N 1
ATOM 840 C CA . CYS A 1 102 ? 4.151 -6.615 -7.094 1.00 86.31 102 CYS A CA 1
ATOM 841 C C . CYS A 1 102 ? 3.546 -6.436 -8.495 1.00 86.31 102 CYS A C 1
ATOM 843 O O . CYS A 1 102 ? 4.275 -6.245 -9.464 1.00 86.31 102 CYS A O 1
ATOM 845 N N . GLN A 1 103 ? 2.216 -6.494 -8.616 1.00 86.94 103 GLN A N 1
ATOM 846 C CA . GLN A 1 103 ? 1.518 -6.368 -9.899 1.00 86.94 103 GLN A CA 1
ATOM 847 C C . GLN A 1 103 ? 1.746 -5.000 -10.532 1.00 86.94 103 GLN A C 1
ATOM 849 O O . GLN A 1 103 ? 1.998 -4.909 -11.731 1.00 86.94 103 GLN A O 1
ATOM 854 N N . VAL A 1 104 ? 1.657 -3.932 -9.740 1.00 84.50 104 VAL A N 1
ATOM 855 C CA . VAL A 1 104 ? 1.912 -2.579 -10.229 1.00 84.50 104 VAL A CA 1
ATOM 856 C C . VAL A 1 104 ? 3.369 -2.457 -10.654 1.00 84.50 104 VAL A C 1
ATOM 858 O O . VAL A 1 104 ? 3.619 -2.043 -11.782 1.00 84.50 104 VAL A O 1
ATOM 861 N N . ALA A 1 105 ? 4.324 -2.888 -9.827 1.00 82.44 105 ALA A N 1
ATOM 862 C CA . ALA A 1 105 ? 5.739 -2.868 -10.190 1.00 82.44 105 ALA A CA 1
ATOM 863 C C . ALA A 1 105 ? 6.022 -3.631 -11.495 1.00 82.44 105 ALA A C 1
ATOM 865 O O . ALA A 1 105 ? 6.716 -3.099 -12.359 1.00 82.44 105 ALA A O 1
ATOM 866 N N . ALA A 1 106 ? 5.422 -4.812 -11.676 1.00 80.56 106 ALA A N 1
ATOM 867 C CA . ALA A 1 106 ? 5.529 -5.591 -12.907 1.00 80.56 106 ALA A CA 1
ATOM 868 C C . ALA A 1 106 ? 4.959 -4.841 -14.119 1.00 80.56 106 ALA A C 1
ATOM 870 O O . ALA A 1 106 ? 5.587 -4.831 -15.165 1.00 80.56 106 ALA A O 1
ATOM 871 N N . LYS A 1 107 ? 3.827 -4.136 -13.987 1.00 77.25 107 LYS A N 1
ATOM 872 C CA . LYS A 1 107 ? 3.267 -3.323 -15.086 1.00 77.25 107 LYS A CA 1
ATOM 873 C C . LYS A 1 107 ? 4.174 -2.156 -15.496 1.00 77.25 107 LYS A C 1
ATOM 875 O O . LYS A 1 107 ? 4.129 -1.730 -16.646 1.00 77.25 107 LYS A O 1
ATOM 880 N N . TYR A 1 108 ? 4.978 -1.620 -14.575 1.00 69.44 108 TYR A N 1
ATOM 881 C CA . TYR A 1 108 ? 5.954 -0.568 -14.888 1.00 69.44 108 TYR A CA 1
ATOM 882 C C . TYR A 1 108 ? 7.201 -1.102 -15.614 1.00 69.44 108 TYR A C 1
ATOM 884 O O . TYR A 1 108 ? 7.935 -0.302 -16.200 1.00 69.44 108 TYR A O 1
ATOM 892 N N . VAL A 1 109 ? 7.438 -2.417 -15.598 1.00 63.31 109 VAL A N 1
ATOM 893 C CA . VAL A 1 109 ? 8.508 -3.089 -16.343 1.00 63.31 109 VAL A CA 1
ATOM 894 C C . VAL A 1 109 ? 7.889 -3.706 -17.597 1.00 63.31 109 VAL A C 1
ATOM 896 O O . VAL A 1 109 ? 7.130 -4.664 -17.532 1.00 63.31 109 VAL A O 1
ATOM 899 N N . GLY A 1 110 ? 8.162 -3.129 -18.761 1.00 55.25 110 GLY A N 1
ATOM 900 C CA . GLY A 1 110 ? 7.687 -3.665 -20.028 1.00 55.25 110 GLY A CA 1
ATOM 901 C C . GLY A 1 110 ? 8.268 -5.037 -20.346 1.00 55.25 110 GLY A C 1
ATOM 902 O O . GLY A 1 110 ? 9.281 -5.431 -19.772 1.00 55.25 110 GLY A O 1
ATOM 903 N N . ALA A 1 111 ? 7.648 -5.739 -21.302 1.00 50.41 111 ALA A N 1
ATOM 904 C CA . ALA A 1 111 ? 8.002 -7.107 -21.702 1.00 50.41 111 ALA A CA 1
ATOM 905 C C . ALA A 1 111 ? 9.501 -7.315 -22.015 1.00 50.41 111 ALA A C 1
ATOM 907 O O . ALA A 1 111 ? 9.993 -8.428 -21.885 1.00 50.41 111 ALA A O 1
ATOM 908 N N . ASN A 1 112 ? 10.234 -6.242 -22.341 1.00 47.81 112 ASN A N 1
ATOM 909 C CA . ASN A 1 112 ? 11.658 -6.268 -22.690 1.00 47.81 112 ASN A CA 1
ATOM 910 C C . ASN A 1 112 ? 12.531 -5.399 -21.753 1.00 47.81 112 ASN A C 1
ATOM 912 O O . ASN A 1 112 ? 13.544 -4.854 -22.182 1.00 47.81 112 ASN A O 1
ATOM 916 N N . GLY A 1 113 ? 12.123 -5.175 -20.497 1.00 49.59 113 GLY A N 1
ATOM 917 C CA . GLY A 1 113 ? 12.874 -4.337 -19.544 1.00 49.59 113 GLY A CA 1
ATOM 918 C C . GLY A 1 113 ? 12.731 -2.821 -19.760 1.00 49.59 113 GLY A C 1
ATOM 919 O O . GLY A 1 113 ? 13.283 -2.023 -19.002 1.00 49.59 113 GLY A O 1
ATOM 920 N N . THR A 1 114 ? 11.948 -2.393 -20.751 1.00 46.41 114 THR A N 1
ATOM 921 C CA . THR A 1 114 ? 11.617 -0.985 -20.997 1.00 46.41 114 THR A CA 1
ATOM 922 C C . THR A 1 114 ? 10.687 -0.443 -19.911 1.00 46.41 114 THR A C 1
ATOM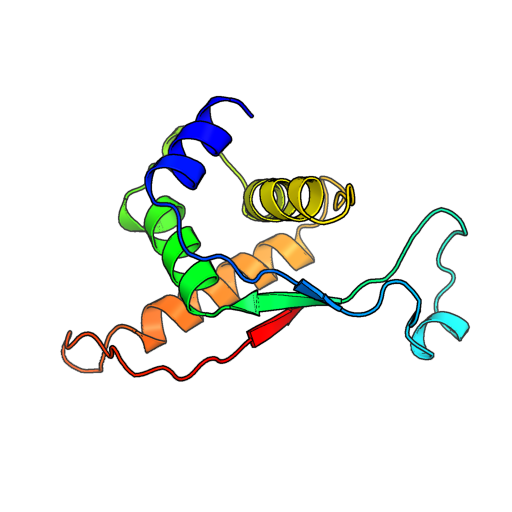 924 O O . THR A 1 114 ? 9.624 -0.992 -19.648 1.00 46.41 114 THR A O 1
ATOM 927 N N . THR A 1 115 ? 11.066 0.653 -19.249 1.00 53.00 115 THR A N 1
ATOM 928 C CA . THR A 1 115 ? 10.246 1.238 -18.173 1.00 53.00 115 THR A CA 1
ATOM 929 C C . THR A 1 115 ? 9.056 2.002 -18.763 1.00 53.00 115 THR A C 1
ATOM 931 O O . THR A 1 115 ? 9.240 3.028 -19.420 1.00 53.00 115 THR A O 1
ATOM 934 N N . PHE A 1 116 ? 7.823 1.556 -18.508 1.00 52.12 116 PHE A N 1
ATOM 935 C CA . PHE A 1 116 ? 6.623 2.274 -18.950 1.00 52.12 116 PHE A CA 1
ATOM 936 C C . PHE A 1 116 ? 6.353 3.475 -18.027 1.00 52.12 116 PHE A C 1
ATOM 938 O O . PHE A 1 116 ? 5.845 3.330 -16.919 1.00 52.12 116 PHE A O 1
ATOM 945 N N . ARG A 1 117 ? 6.675 4.694 -18.486 1.00 49.72 117 ARG A N 1
ATOM 946 C CA . ARG A 1 117 ? 6.353 5.955 -17.776 1.00 49.72 117 ARG A CA 1
ATOM 947 C C . ARG A 1 117 ? 4.862 6.341 -17.826 1.00 49.72 117 ARG A C 1
ATOM 949 O O . ARG A 1 117 ? 4.452 7.200 -17.057 1.00 49.72 117 ARG A O 1
ATOM 956 N N . LYS A 1 118 ? 4.051 5.723 -18.695 1.00 48.12 118 LYS A N 1
ATOM 957 C CA . LYS A 1 118 ? 2.647 6.100 -18.974 1.00 48.12 118 LYS A CA 1
ATOM 958 C C . LYS A 1 118 ? 1.601 5.118 -18.418 1.00 48.12 118 LYS A C 1
ATOM 960 O O . LYS A 1 118 ? 0.608 4.827 -19.078 1.00 48.12 118 LYS A O 1
ATOM 965 N N . LEU A 1 119 ? 1.771 4.612 -17.196 1.00 48.03 119 LEU A N 1
ATOM 966 C CA . LEU A 1 119 ? 0.612 4.080 -16.470 1.00 48.03 119 LEU A CA 1
ATOM 967 C C . LEU A 1 119 ? -0.157 5.276 -15.913 1.00 48.03 119 LEU A C 1
ATOM 969 O O . LEU A 1 119 ? 0.164 5.786 -14.842 1.00 48.03 119 LEU A O 1
ATOM 973 N N . ASN A 1 120 ? -1.114 5.753 -16.715 1.00 42.66 120 ASN A N 1
ATOM 974 C CA . ASN A 1 120 ? -2.102 6.754 -16.323 1.00 42.66 120 ASN A CA 1
ATOM 975 C C . ASN A 1 120 ? -2.629 6.461 -14.914 1.00 42.66 120 ASN A C 1
ATOM 977 O O . ASN A 1 120 ? -2.814 5.296 -14.566 1.00 42.66 120 ASN A O 1
ATOM 981 N N . LEU A 1 121 ? -2.833 7.549 -14.166 1.00 48.31 121 LEU A N 1
ATOM 982 C CA . LEU A 1 121 ? -3.345 7.743 -12.801 1.00 48.31 121 LEU A CA 1
ATOM 983 C C . LEU A 1 121 ? -4.426 6.742 -12.345 1.00 48.31 121 LEU A C 1
ATOM 985 O O . LEU A 1 121 ? -5.562 7.105 -12.055 1.00 48.31 121 LEU A O 1
ATOM 989 N N . ASN A 1 122 ? -4.079 5.465 -12.264 1.00 54.84 122 ASN A N 1
ATOM 990 C CA . ASN A 1 122 ? -4.961 4.425 -11.777 1.00 54.84 122 ASN A CA 1
ATOM 991 C C . ASN A 1 122 ? -4.791 4.321 -10.263 1.00 54.84 122 ASN A C 1
ATOM 993 O O . ASN A 1 122 ? -3.688 4.432 -9.718 1.00 54.84 122 ASN A O 1
ATOM 997 N N . VAL A 1 123 ? -5.914 4.122 -9.585 1.00 55.88 123 VAL A N 1
ATOM 998 C CA . VAL A 1 123 ? -6.002 4.081 -8.130 1.00 55.88 123 VAL A CA 1
ATOM 999 C C . VAL A 1 123 ? -6.583 2.736 -7.726 1.00 55.88 123 VAL A C 1
ATOM 1001 O O . VAL A 1 123 ? -7.550 2.271 -8.331 1.00 55.88 123 VAL A O 1
ATOM 1004 N N . VAL A 1 124 ? -5.992 2.085 -6.723 1.00 57.28 124 VAL A N 1
ATOM 1005 C CA . VAL A 1 124 ? -6.566 0.856 -6.158 1.00 57.28 124 VAL A CA 1
ATOM 1006 C C . VAL A 1 124 ? -7.416 1.204 -4.948 1.00 57.28 124 VAL A C 1
ATOM 1008 O O . VAL A 1 124 ? -6.942 1.907 -4.061 1.00 57.28 124 VAL A O 1
ATOM 1011 N N . ASN A 1 125 ? -8.638 0.668 -4.909 1.00 55.78 125 ASN A N 1
ATOM 1012 C CA . ASN A 1 125 ? -9.505 0.693 -3.736 1.00 55.78 125 ASN A CA 1
ATOM 1013 C C . ASN A 1 125 ? -9.233 -0.545 -2.872 1.00 55.78 125 ASN A C 1
ATOM 1015 O O . ASN A 1 125 ? -9.370 -1.685 -3.339 1.00 55.78 125 ASN A O 1
ATOM 1019 N N . ILE A 1 126 ? -8.858 -0.320 -1.617 1.00 57.06 126 ILE A N 1
ATOM 1020 C CA . ILE A 1 126 ? -8.762 -1.366 -0.596 1.00 57.06 126 ILE A CA 1
ATOM 1021 C C . ILE A 1 126 ? -9.906 -1.148 0.391 1.00 57.06 126 ILE A C 1
ATOM 1023 O O . ILE A 1 126 ? -9.990 -0.082 0.992 1.00 57.06 126 ILE A O 1
ATOM 1027 N N . SER A 1 127 ? -10.772 -2.158 0.486 1.00 57.72 127 SER A N 1
ATOM 1028 C CA . SER A 1 127 ? -11.928 -2.286 1.380 1.00 57.72 127 SER A CA 1
ATOM 1029 C C . SER A 1 127 ? -11.745 -3.504 2.272 1.00 57.72 127 SER A C 1
ATOM 1031 O O . SER A 1 127 ? -11.314 -4.540 1.689 1.00 57.72 127 SER A O 1
#

Mean predicted aligned error: 11.05 Å

Radius of gyration: 15.54 Å; Cα contacts (8 Å, |Δi|>4): 131; chains: 1; bounding box: 42×24×40 Å

Sequence (127 aa):
MSDIVKILDLQKVENHIQVVNPNQCLNYVGKQCVSSEQVVFTVRIPYITLRYWYTCKAKDGLLNQINCSWIEILNYYLNQISGYKIRENCERIEGRLRRLCCQVAAKYVGANGTTFRKLNLNVVNIS

pLDDT: mean 70.05, std 14.1, range [42.66, 89.75]

Secondary structure (DSSP, 8-state):
-HHHHHHHHTT------EEE-TT---GGGGGS---TT----EEEEEHHHHHHHHIIIIIS-HHHHTT--HHHHHHHHHHHHHS----S--HHHHHHHHHHHHHHHHHHB-TTS-B-----S-EEEE-